Protein AF-A0A933QYS2-F1 (afdb_monomer)

Radius of gyration: 15.44 Å; Cα contacts (8 Å, |Δi|>4): 21; chains: 1; bounding box: 33×32×34 Å

Structure (mmCIF, N/CA/C/O backbone):
data_AF-A0A933QYS2-F1
#
_entry.id   AF-A0A933QYS2-F1
#
loop_
_atom_site.group_PDB
_atom_site.id
_atom_site.type_symbol
_atom_site.label_atom_id
_atom_site.label_alt_id
_atom_site.label_comp_id
_atom_site.label_asym_id
_atom_site.label_entity_id
_atom_site.label_seq_id
_atom_site.pdbx_PDB_ins_code
_atom_site.Cartn_x
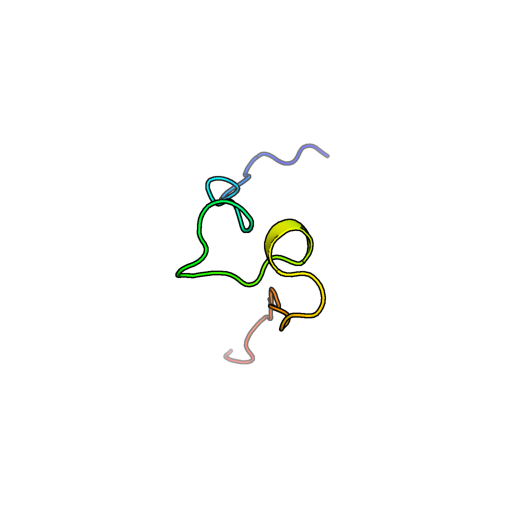_atom_site.Cartn_y
_atom_site.Cartn_z
_atom_site.occupancy
_atom_site.B_iso_or_equiv
_atom_site.auth_seq_id
_atom_site.auth_comp_id
_atom_site.auth_asym_id
_atom_site.auth_atom_id
_atom_site.pdbx_PDB_model_num
ATOM 1 N N . VAL A 1 1 ? 22.055 6.448 -16.266 1.00 71.44 1 VAL A N 1
ATOM 2 C CA . VAL A 1 1 ? 21.049 5.486 -16.775 1.00 71.44 1 VAL A CA 1
ATOM 3 C C . VAL A 1 1 ? 19.680 6.094 -16.541 1.00 71.44 1 VAL A C 1
ATOM 5 O O . VAL A 1 1 ? 19.459 6.603 -15.451 1.00 71.44 1 VAL A O 1
ATOM 8 N N . VAL A 1 2 ? 18.820 6.117 -17.557 1.00 86.69 2 VAL A N 1
ATOM 9 C CA . VAL A 1 2 ? 17.418 6.554 -17.441 1.00 86.69 2 VAL A CA 1
ATOM 10 C C . VAL A 1 2 ? 16.531 5.322 -17.317 1.00 86.69 2 VAL A C 1
ATOM 12 O O . VAL A 1 2 ? 16.790 4.317 -17.972 1.00 86.69 2 VAL A O 1
ATOM 15 N N . ILE A 1 3 ? 15.505 5.408 -16.476 1.00 92.56 3 ILE A N 1
ATOM 16 C CA . ILE A 1 3 ? 14.439 4.407 -16.398 1.00 92.56 3 ILE A CA 1
ATOM 17 C C . ILE A 1 3 ? 13.399 4.791 -17.456 1.00 92.56 3 ILE A C 1
ATOM 19 O O . ILE A 1 3 ? 12.864 5.897 -17.401 1.00 92.56 3 ILE A O 1
ATOM 23 N N . SER A 1 4 ? 13.140 3.914 -18.425 1.00 96.56 4 SER A N 1
ATOM 24 C CA . SER A 1 4 ? 12.208 4.172 -19.534 1.00 96.56 4 SER A CA 1
ATOM 25 C C . SER A 1 4 ? 10.789 3.660 -19.286 1.00 96.56 4 SER A C 1
ATOM 27 O O . SER A 1 4 ? 9.860 4.120 -19.941 1.00 96.56 4 SER A O 1
ATOM 29 N N . GLU A 1 5 ? 10.612 2.726 -18.351 1.00 96.06 5 GLU A N 1
ATOM 30 C CA . GLU A 1 5 ? 9.337 2.055 -18.099 1.00 96.06 5 GLU A CA 1
ATOM 31 C C . GLU A 1 5 ? 8.979 2.116 -16.612 1.00 96.06 5 GLU A C 1
ATOM 33 O O . GLU A 1 5 ? 9.745 1.686 -15.749 1.00 96.06 5 GLU A O 1
ATOM 38 N N . VAL A 1 6 ? 7.808 2.681 -16.311 1.00 95.56 6 VAL A N 1
ATOM 39 C CA . VAL A 1 6 ? 7.268 2.831 -14.954 1.00 95.56 6 VAL A CA 1
ATOM 40 C C . VAL A 1 6 ? 5.778 2.508 -15.003 1.00 95.56 6 VAL A C 1
ATOM 42 O O . VAL A 1 6 ? 5.051 3.061 -15.825 1.00 95.56 6 VAL A O 1
ATOM 45 N N . TYR A 1 7 ? 5.318 1.630 -14.110 1.00 96.75 7 TYR A N 1
ATOM 46 C CA . TYR A 1 7 ? 3.931 1.161 -14.066 1.00 96.75 7 TYR A CA 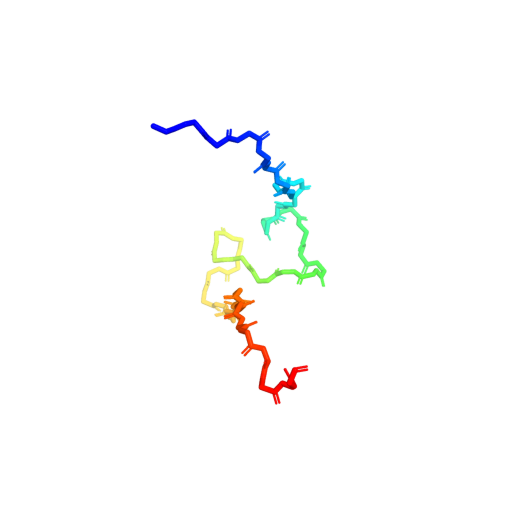1
ATOM 47 C C . TYR A 1 7 ? 3.337 1.299 -12.660 1.00 96.75 7 TYR A C 1
ATOM 49 O O . TYR A 1 7 ? 4.055 1.316 -11.660 1.00 96.75 7 TYR A O 1
ATOM 57 N N . GLY A 1 8 ? 2.005 1.348 -12.578 1.00 96.06 8 GLY A N 1
ATOM 58 C CA . GLY A 1 8 ? 1.274 1.460 -11.313 1.00 96.06 8 GLY A CA 1
ATOM 59 C C . GLY A 1 8 ? 1.073 2.908 -10.853 1.00 96.06 8 GLY A C 1
ATOM 60 O O . GLY A 1 8 ? 0.926 3.811 -11.667 1.00 96.06 8 GLY A O 1
ATOM 61 N N . GLY A 1 9 ? 0.984 3.128 -9.537 1.00 95.06 9 GLY A N 1
ATOM 62 C CA . GLY A 1 9 ? 0.836 4.467 -8.938 1.00 95.06 9 GLY A CA 1
ATOM 63 C C . GLY A 1 9 ? -0.581 5.064 -8.942 1.00 95.06 9 GLY A C 1
ATOM 64 O O . GLY A 1 9 ? -0.802 6.096 -8.321 1.00 95.06 9 GLY A O 1
ATOM 65 N N . GLY A 1 10 ? -1.561 4.413 -9.572 1.00 96.94 10 GLY A N 1
ATOM 66 C CA . GLY A 1 10 ? -2.953 4.890 -9.630 1.00 96.94 10 GLY A CA 1
ATOM 67 C C . GLY A 1 10 ? -3.822 4.573 -8.404 1.00 96.94 10 GLY A C 1
ATOM 68 O O . GLY A 1 10 ? -5.037 4.730 -8.468 1.00 96.94 10 GLY A O 1
ATOM 69 N N . LEU A 1 11 ? -3.243 4.068 -7.310 1.00 97.62 11 LEU A N 1
ATOM 70 C CA . LEU A 1 11 ? -3.980 3.593 -6.133 1.00 97.62 11 LEU A CA 1
ATOM 71 C C . LEU A 1 11 ? -3.610 4.400 -4.888 1.00 97.62 11 LEU A C 1
ATOM 73 O O . LEU A 1 11 ? -2.451 4.758 -4.690 1.00 97.62 11 LEU A O 1
ATOM 77 N N . CYS A 1 12 ? -4.594 4.642 -4.020 1.00 97.94 12 CYS A N 1
ATOM 78 C CA . CYS A 1 12 ? -4.417 5.397 -2.783 1.00 97.94 12 CYS A CA 1
ATOM 79 C C . CYS A 1 12 ? -4.880 4.575 -1.576 1.00 97.94 12 CYS A C 1
ATOM 81 O O . CYS A 1 12 ? -6.065 4.281 -1.431 1.00 97.94 12 CYS A O 1
ATOM 83 N N . THR A 1 13 ? -3.956 4.258 -0.668 1.00 98.50 13 THR A N 1
ATOM 84 C CA . THR A 1 13 ? -4.257 3.477 0.544 1.00 98.50 13 THR A CA 1
ATOM 85 C C . THR A 1 13 ? -5.221 4.193 1.487 1.00 98.50 13 THR A C 1
ATOM 87 O O . THR A 1 13 ? -5.999 3.546 2.180 1.00 98.50 13 THR A O 1
ATOM 90 N N . TYR A 1 14 ? -5.207 5.530 1.510 1.00 98.56 14 TYR A N 1
ATOM 91 C CA . TYR A 1 14 ? -6.110 6.328 2.338 1.00 98.56 14 TYR A CA 1
ATOM 92 C C . TYR A 1 14 ? -7.549 6.327 1.810 1.00 98.56 14 TYR A C 1
ATOM 94 O O . TYR A 1 14 ? -8.473 6.105 2.591 1.00 98.5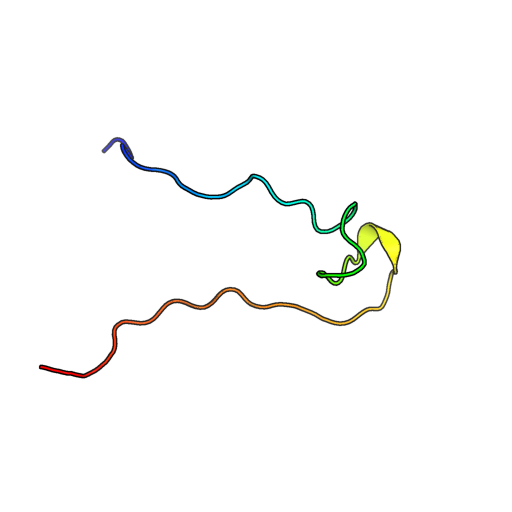6 14 TYR A O 1
ATOM 102 N N . GLN A 1 15 ? -7.737 6.562 0.507 1.00 98.50 15 GLN A N 1
ATOM 103 C CA . GLN A 1 15 ? -9.069 6.691 -0.098 1.00 98.50 15 GLN A CA 1
ATOM 104 C C . GLN A 1 15 ? -9.773 5.342 -0.276 1.00 98.50 15 GLN A C 1
ATOM 106 O O . GLN A 1 15 ? -10.992 5.280 -0.150 1.00 98.50 15 GLN A O 1
ATOM 111 N N . ASP A 1 16 ? -9.031 4.261 -0.526 1.00 98.00 16 ASP A N 1
ATOM 112 C CA . ASP A 1 16 ? -9.621 2.946 -0.771 1.00 98.00 16 ASP A CA 1
ATOM 113 C C . ASP A 1 16 ? -9.563 2.039 0.465 1.00 98.00 16 ASP A C 1
ATOM 115 O O . ASP A 1 16 ? -8.698 1.171 0.615 1.00 98.00 16 ASP A O 1
ATOM 119 N N . ALA A 1 17 ? -10.496 2.278 1.386 1.00 97.75 17 ALA A N 1
ATOM 120 C CA . ALA A 1 17 ? -10.584 1.544 2.647 1.00 97.75 17 ALA A CA 1
ATOM 121 C C . ALA A 1 17 ? -11.026 0.081 2.488 1.00 97.75 17 ALA A C 1
ATOM 123 O O . ALA A 1 17 ? -10.742 -0.730 3.365 1.00 97.75 17 ALA A O 1
ATOM 124 N N . ALA A 1 18 ? -11.698 -0.267 1.386 1.00 97.94 18 ALA A N 1
ATOM 125 C CA . ALA A 1 18 ? -12.160 -1.631 1.140 1.00 97.94 18 ALA A CA 1
ATOM 126 C C . ALA A 1 18 ? -11.005 -2.577 0.779 1.00 97.94 18 ALA A C 1
ATOM 128 O O . ALA A 1 18 ? -11.090 -3.777 1.035 1.00 97.94 18 ALA A O 1
ATOM 129 N N . ARG A 1 19 ? -9.930 -2.045 0.184 1.00 97.56 19 ARG A N 1
ATOM 130 C CA . ARG A 1 19 ? -8.791 -2.842 -0.289 1.00 97.56 19 ARG A CA 1
ATOM 131 C C . ARG A 1 19 ? -7.551 -2.741 0.592 1.00 97.56 19 ARG A C 1
ATOM 133 O O . ARG A 1 19 ? -6.757 -3.679 0.599 1.00 97.56 19 ARG A O 1
ATOM 140 N N . PHE A 1 20 ? -7.353 -1.628 1.303 1.00 98.56 20 PHE A N 1
ATOM 141 C CA . PHE A 1 20 ? -6.062 -1.331 1.927 1.00 98.56 20 PHE A CA 1
ATOM 142 C C . PHE A 1 20 ? -6.156 -0.877 3.384 1.00 98.56 20 PHE A C 1
ATOM 144 O O . PHE A 1 20 ? -6.961 -0.016 3.750 1.00 98.56 20 PHE A O 1
ATOM 151 N N . TYR A 1 21 ? -5.214 -1.360 4.199 1.00 98.75 21 TYR A N 1
ATOM 152 C CA . TYR A 1 21 ? -4.896 -0.738 5.484 1.00 98.75 21 TYR A CA 1
ATOM 153 C C . TYR A 1 21 ? -4.274 0.652 5.271 1.00 98.75 21 TYR A C 1
ATOM 155 O O . TYR A 1 21 ? -3.436 0.833 4.384 1.00 98.75 21 TYR A O 1
ATOM 163 N N . SER A 1 22 ? -4.630 1.631 6.113 1.00 98.75 22 SER A N 1
ATOM 164 C CA . SER A 1 22 ? -4.016 2.966 6.096 1.00 98.75 22 SER A CA 1
ATOM 165 C C . SER A 1 22 ? -3.812 3.517 7.499 1.00 98.75 22 SER A C 1
ATOM 167 O O . SER A 1 22 ? -4.764 3.885 8.179 1.00 98.75 22 SER A O 1
ATOM 169 N N . TYR A 1 23 ? -2.549 3.656 7.914 1.00 98.69 23 TYR A N 1
ATOM 170 C CA . TYR A 1 23 ? -2.210 4.224 9.223 1.00 98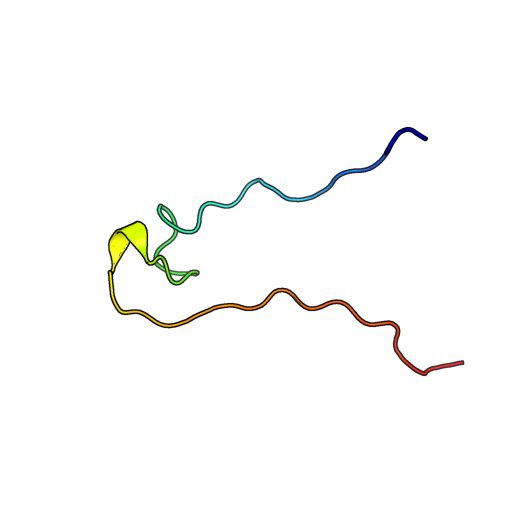.69 23 TYR A CA 1
ATOM 171 C C . TYR A 1 23 ? -2.745 5.654 9.393 1.00 98.69 23 TYR A C 1
ATOM 173 O O . TYR A 1 23 ? -3.234 6.021 10.455 1.00 98.69 23 TYR A O 1
ATOM 181 N N . ARG A 1 24 ? -2.706 6.471 8.330 1.00 98.50 24 ARG A N 1
ATOM 182 C CA . ARG A 1 24 ? -3.180 7.863 8.381 1.00 98.50 24 ARG A CA 1
ATOM 183 C C . ARG A 1 24 ? -4.694 7.969 8.594 1.00 98.50 24 ARG A C 1
ATOM 185 O O . ARG A 1 24 ? -5.145 8.999 9.096 1.00 98.50 24 ARG A O 1
ATOM 192 N N . ARG A 1 25 ? -5.454 6.953 8.180 1.00 98.44 25 ARG A N 1
ATOM 193 C CA . ARG A 1 25 ? -6.910 6.876 8.346 1.00 98.44 25 ARG A CA 1
ATOM 194 C C . ARG A 1 25 ? -7.291 6.193 9.662 1.00 98.44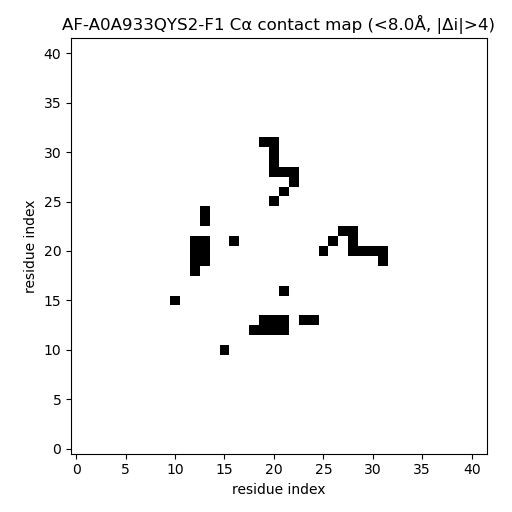 25 ARG A C 1
ATOM 196 O O . ARG A 1 25 ? -8.103 6.738 10.397 1.00 98.44 25 ARG A O 1
ATOM 203 N N . ASP A 1 26 ? -6.673 5.049 9.960 1.00 98.50 26 ASP A N 1
ATOM 204 C CA . ASP A 1 26 ? -7.149 4.109 10.985 1.00 98.50 26 ASP A CA 1
ATOM 205 C C . ASP A 1 26 ? -6.263 4.059 12.248 1.00 98.50 26 ASP A C 1
ATOM 207 O O . ASP A 1 26 ? -6.626 3.429 13.238 1.00 98.50 26 ASP A O 1
ATOM 211 N N . GLY A 1 27 ? -5.081 4.685 12.241 1.00 98.12 27 GLY A N 1
ATOM 212 C CA . GLY A 1 27 ? -4.121 4.6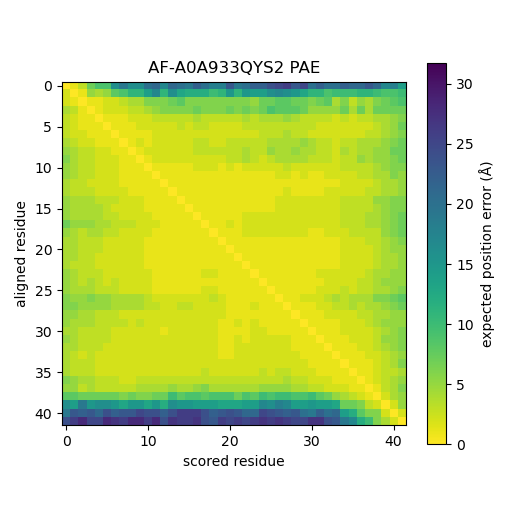02 13.344 1.00 98.12 27 GLY A CA 1
ATOM 213 C C . GLY A 1 27 ? -3.496 3.208 13.466 1.00 98.12 27 GLY A C 1
ATOM 214 O O . GLY A 1 27 ? -2.926 2.684 12.506 1.00 98.12 27 GLY A O 1
ATOM 215 N N . ALA A 1 28 ? -3.563 2.602 14.653 1.00 98.38 28 ALA A N 1
ATOM 216 C CA . ALA A 1 28 ? -3.035 1.259 14.892 1.00 98.38 28 ALA A CA 1
ATOM 217 C C . ALA A 1 28 ? -3.833 0.202 14.097 1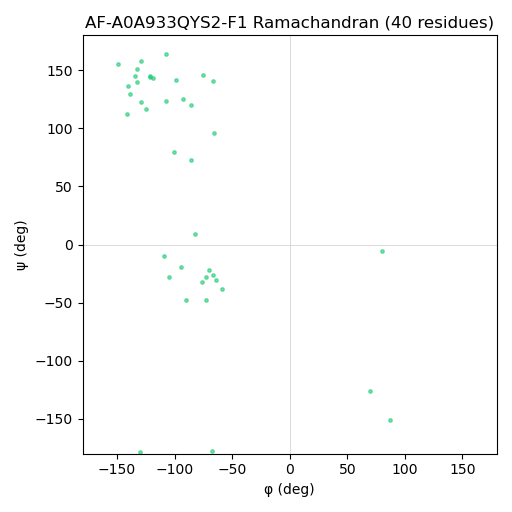.00 98.38 28 ALA A C 1
ATOM 219 O O . ALA A 1 28 ? -4.877 -0.268 14.530 1.00 98.38 28 ALA A O 1
ATOM 220 N N . THR A 1 29 ? -3.325 -0.159 12.916 1.00 98.44 29 THR A N 1
ATOM 221 C CA . THR A 1 29 ? -3.976 -1.061 11.948 1.00 98.44 29 THR A CA 1
ATOM 222 C C . THR A 1 29 ? -3.032 -2.177 11.477 1.00 98.44 29 THR A C 1
ATOM 224 O O . THR A 1 29 ? -1.883 -2.246 11.924 1.00 98.44 29 THR A O 1
ATOM 227 N N . GLY A 1 30 ? -3.490 -3.041 10.568 1.00 98.19 30 GLY A N 1
ATOM 228 C CA . GLY A 1 30 ? -2.677 -4.071 9.915 1.00 98.19 30 GLY A CA 1
ATOM 229 C C . GLY A 1 30 ? -1.613 -3.503 8.965 1.00 98.19 30 GLY A C 1
ATOM 230 O O . GLY A 1 30 ? -1.426 -2.288 8.841 1.00 98.19 30 GLY A O 1
ATOM 231 N N . ARG A 1 31 ? -0.867 -4.378 8.287 1.00 98.31 31 ARG A N 1
ATOM 232 C CA . ARG A 1 31 ? 0.154 -3.993 7.300 1.00 98.31 31 ARG A CA 1
ATOM 233 C C . ARG A 1 31 ? 0.007 -4.821 6.033 1.00 98.31 31 ARG A C 1
ATOM 235 O O . ARG A 1 31 ? -0.454 -5.955 6.072 1.00 98.31 31 ARG A O 1
ATOM 242 N N . MET A 1 32 ? 0.409 -4.222 4.923 1.00 98.31 32 MET A N 1
ATOM 243 C CA . MET A 1 32 ? 0.525 -4.881 3.627 1.00 98.31 32 MET A CA 1
ATOM 244 C C . MET A 1 32 ? 2.003 -5.072 3.300 1.00 98.31 32 MET A C 1
ATOM 246 O O . MET A 1 32 ? 2.857 -4.412 3.895 1.00 98.31 32 MET A O 1
ATOM 250 N N . ALA A 1 33 ? 2.293 -5.931 2.331 1.00 97.88 33 ALA A N 1
ATOM 251 C CA . ALA A 1 33 ? 3.635 -6.130 1.810 1.00 97.88 33 ALA A CA 1
ATOM 252 C C . ALA A 1 33 ? 3.596 -6.156 0.279 1.00 97.88 33 ALA A C 1
ATOM 254 O O . ALA A 1 33 ? 2.651 -6.675 -0.312 1.00 97.88 33 ALA A O 1
ATOM 255 N N . THR A 1 34 ? 4.642 -5.620 -0.343 1.00 97.00 34 THR A N 1
ATOM 256 C CA . THR A 1 34 ? 4.906 -5.774 -1.775 1.00 97.00 34 THR A CA 1
ATOM 257 C C . THR A 1 34 ? 6.088 -6.715 -1.906 1.00 97.00 34 THR A C 1
ATOM 259 O O . THR A 1 34 ? 7.139 -6.461 -1.318 1.00 97.00 34 THR A O 1
ATOM 262 N N . LEU A 1 35 ? 5.911 -7.811 -2.635 1.00 97.25 35 LEU A N 1
ATOM 263 C CA . LEU A 1 35 ? 6.924 -8.848 -2.783 1.00 97.25 35 LEU A CA 1
ATOM 264 C C . LEU A 1 35 ? 7.270 -9.021 -4.258 1.00 97.25 35 LEU A C 1
ATOM 266 O O . LEU A 1 35 ? 6.401 -8.925 -5.122 1.00 97.25 35 LEU A O 1
ATOM 270 N N . ILE A 1 36 ? 8.541 -9.297 -4.523 1.00 96.31 36 ILE A N 1
ATOM 271 C CA . ILE A 1 36 ? 9.048 -9.675 -5.837 1.00 96.31 36 ILE A CA 1
ATOM 272 C C . ILE A 1 36 ? 10.089 -10.773 -5.646 1.00 96.31 36 ILE A C 1
ATOM 274 O O . ILE A 1 36 ? 10.912 -10.703 -4.732 1.00 96.31 36 ILE A O 1
ATOM 278 N N . TRP A 1 37 ? 10.032 -11.800 -6.483 1.00 95.25 37 TRP A N 1
ATOM 279 C CA . TRP A 1 37 ? 11.006 -12.884 -6.499 1.00 95.25 37 TRP A CA 1
ATOM 280 C C . TRP A 1 37 ? 11.139 -13.435 -7.917 1.00 95.25 37 TRP A C 1
ATOM 282 O O . TRP A 1 37 ? 10.219 -13.326 -8.725 1.00 95.25 37 TRP A O 1
ATOM 292 N N . ILE A 1 38 ? 12.293 -14.031 -8.204 1.00 95.56 38 ILE A N 1
ATOM 293 C CA . ILE A 1 38 ? 12.495 -14.861 -9.392 1.00 95.56 38 ILE A CA 1
ATOM 294 C C . ILE A 1 38 ? 12.191 -16.297 -8.961 1.00 95.56 38 ILE A C 1
ATOM 296 O O . ILE A 1 38 ? 12.727 -16.763 -7.953 1.00 95.56 38 ILE A O 1
ATOM 300 N N . THR A 1 39 ? 11.286 -16.978 -9.660 1.00 92.12 39 THR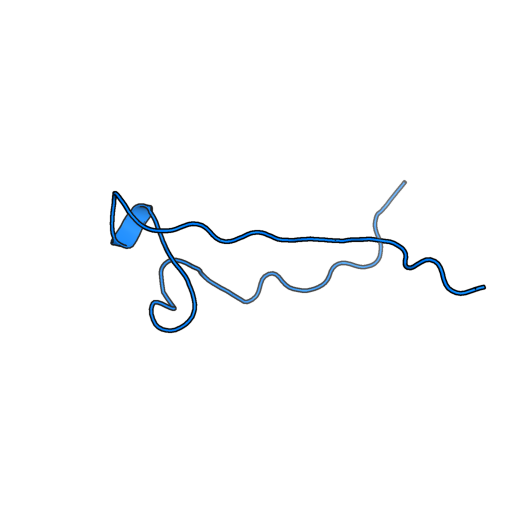 A N 1
ATOM 301 C CA . THR A 1 39 ? 10.964 -18.380 -9.378 1.00 92.12 39 THR A CA 1
ATOM 302 C C . THR A 1 39 ? 12.069 -19.291 -9.886 1.00 92.12 39 THR A C 1
ATOM 304 O O . THR A 1 39 ? 12.692 -19.024 -10.907 1.00 92.12 39 THR A O 1
ATOM 307 N N . ALA A 1 40 ? 12.311 -20.381 -9.162 1.00 81.00 40 ALA A N 1
ATOM 308 C CA . ALA A 1 40 ? 13.192 -21.441 -9.620 1.00 81.00 40 ALA A CA 1
ATOM 309 C C . ALA A 1 40 ? 12.396 -22.421 -10.495 1.00 81.00 40 ALA A C 1
ATOM 311 O O . ALA A 1 40 ? 12.089 -23.532 -10.066 1.00 81.00 40 ALA A O 1
ATOM 312 N N . ASP A 1 41 ? 12.039 -22.014 -11.706 1.00 74.75 41 ASP A N 1
ATOM 313 C CA . ASP A 1 41 ? 11.839 -22.955 -12.804 1.00 74.75 41 ASP A CA 1
ATOM 314 C C . ASP A 1 41 ? 12.786 -22.594 -13.952 1.00 74.75 41 ASP A C 1
ATOM 316 O O . ASP A 1 41 ? 13.221 -21.454 -14.081 1.00 74.75 41 ASP A O 1
ATOM 320 N N . ARG A 1 42 ? 13.269 -23.633 -14.632 1.00 59.41 42 ARG A N 1
ATOM 321 C CA . ARG A 1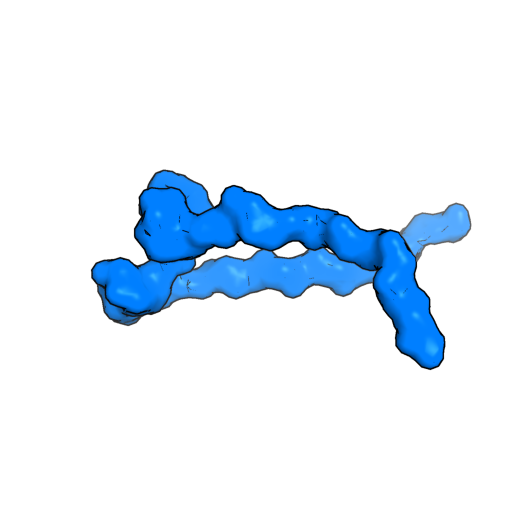 42 ? 14.475 -23.591 -15.466 1.00 59.41 42 ARG A CA 1
ATOM 322 C C . ARG A 1 42 ? 14.341 -22.735 -16.713 1.00 59.41 42 ARG A C 1
ATOM 324 O O . ARG A 1 42 ? 13.297 -22.866 -17.383 1.00 59.41 42 ARG A O 1
#

pLDDT: mean 94.58, std 8.13, range [59.41, 98.75]

Secondary structure (DSSP, 8-state):
------------TTT-TTT---HHHHSS--------------

Mean predicted aligned error: 4.3 Å

Sequence (42 aa):
VVISEVYGGGLCTYQDAARFYSYRRDGATGRMATLIWITADR

Solvent-accessible surface area (backbone atoms only — not comparable to full-atom values): 3255 Å² total; per-residue (Å²): 138,83,87,89,80,86,83,81,87,88,75,54,45,70,81,40,64,92,83,32,67,32,56,92,73,65,47,94,64,75,84,86,85,89,84,88,80,83,74,97,71,133

Foldseek 3Di:
DDDPDDDDPPDDQQVCVVPHDDCVNPPPDDDDDDDDDDDPDD